Protein AF-K2GZV4-F1 (afdb_monomer)

Organism: Entamoeba nuttalli (strain P19) (NCBI:txid1076696)

Foldseek 3Di:
DPPPDDDDDPDDDDDDPFDFPDKDADPVCNQWIWTDGPSGDIDIGD

Secondary structure (DSSP, 8-state):
----------------SS-EEEEEEETTEEEEEEEEETTS-EEEE-

Sequence (46 aa):
MSAGLAFELKSTLEGHNGAVTSIAVAATKPDVLVSGSRDKTLMVWK

Mean predicted aligned error: 4.75 Å

Nearest PDB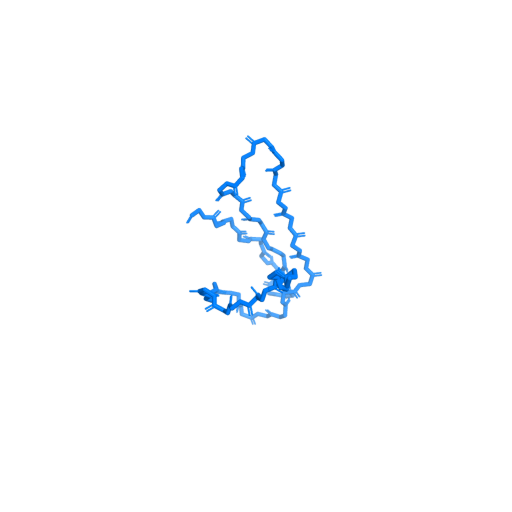 structures (foldseek):
  7kra-assembly1_A  TM=6.814E-01  e=8.686E+00  Saccharomyces cerevisiae
  1nr4-assembly3_F  TM=3.619E-01  e=7.615E+00  unclassified

Structure (mmCIF, N/CA/C/O backbone):
data_AF-K2GZV4-F1
#
_entry.id   AF-K2GZV4-F1
#
loop_
_atom_site.group_PDB
_atom_site.id
_atom_site.type_symbol
_atom_site.label_atom_id
_atom_site.label_alt_id
_atom_site.label_comp_id
_atom_site.label_asym_id
_atom_site.label_entity_id
_atom_site.label_seq_id
_atom_site.pdbx_PDB_ins_code
_atom_site.Cartn_x
_atom_site.Cartn_y
_atom_site.Cartn_z
_atom_site.occupancy
_atom_site.B_iso_or_equiv
_atom_site.auth_seq_id
_atom_site.auth_comp_id
_atom_site.auth_asym_id
_atom_site.auth_atom_id
_atom_site.pdbx_PDB_model_num
ATOM 1 N N . MET A 1 1 ? -29.925 -20.641 2.263 1.00 46.41 1 MET A N 1
ATOM 2 C CA . MET A 1 1 ? -29.012 -20.107 1.234 1.00 46.41 1 MET A CA 1
ATOM 3 C C . MET A 1 1 ? -28.067 -19.149 1.938 1.00 46.41 1 MET A C 1
ATOM 5 O O . MET A 1 1 ? -28.517 -18.103 2.381 1.00 46.41 1 MET A O 1
ATOM 9 N N . SER A 1 2 ? -26.818 -19.551 2.180 1.00 55.41 2 SER A N 1
ATOM 10 C CA . SER A 1 2 ? -25.796 -18.621 2.674 1.00 55.41 2 SER A CA 1
ATOM 11 C C . SER A 1 2 ? -25.485 -17.670 1.522 1.00 55.41 2 SER A C 1
ATOM 13 O O . SER A 1 2 ? -25.133 -18.130 0.437 1.00 55.41 2 SER A O 1
ATOM 15 N N . ALA A 1 3 ? -25.711 -16.371 1.714 1.00 64.56 3 ALA A N 1
ATOM 16 C CA . ALA A 1 3 ? -25.219 -15.369 0.784 1.00 64.56 3 ALA A CA 1
ATOM 17 C C . ALA A 1 3 ? -23.688 -15.449 0.819 1.00 64.56 3 ALA A C 1
ATOM 19 O O . ALA A 1 3 ? -23.070 -15.102 1.825 1.00 64.56 3 ALA A O 1
ATOM 20 N N . GLY A 1 4 ? -23.088 -15.998 -0.236 1.00 71.44 4 GLY A N 1
ATOM 21 C CA . GLY A 1 4 ? -21.640 -15.995 -0.388 1.00 71.44 4 GLY A CA 1
ATOM 22 C C . GLY A 1 4 ? -21.160 -14.549 -0.430 1.00 71.44 4 GLY A C 1
ATOM 23 O O . GLY A 1 4 ? -21.726 -13.736 -1.160 1.00 71.44 4 GLY A O 1
ATOM 24 N N . LEU A 1 5 ? -20.152 -14.218 0.374 1.00 84.25 5 LEU A N 1
ATOM 25 C CA . LEU A 1 5 ? -19.501 -12.915 0.296 1.00 84.25 5 LEU A CA 1
ATOM 26 C C . LEU A 1 5 ? -18.875 -12.788 -1.097 1.00 84.25 5 LEU A C 1
ATOM 28 O O . LEU A 1 5 ? -17.930 -13.506 -1.421 1.00 84.25 5 LEU A O 1
ATOM 32 N N . ALA A 1 6 ? -19.435 -11.914 -1.929 1.00 88.81 6 ALA A N 1
ATOM 33 C CA . ALA A 1 6 ? -18.854 -11.539 -3.207 1.00 88.81 6 ALA A CA 1
ATOM 34 C C . ALA A 1 6 ? -18.008 -10.279 -3.011 1.00 88.81 6 ALA A C 1
ATOM 36 O O . ALA A 1 6 ? -18.434 -9.336 -2.344 1.00 88.81 6 ALA A O 1
ATOM 37 N N . PHE A 1 7 ? -16.809 -10.272 -3.588 1.00 92.38 7 PHE A N 1
ATOM 38 C CA . PHE A 1 7 ? -15.969 -9.082 -3.650 1.00 92.38 7 PHE A CA 1
ATOM 39 C C . PHE A 1 7 ? -16.165 -8.399 -5.002 1.00 92.38 7 PHE A C 1
ATOM 41 O O . PHE A 1 7 ? -16.164 -9.059 -6.040 1.00 92.38 7 PHE A O 1
ATOM 48 N N . GLU A 1 8 ? -16.304 -7.078 -4.978 1.00 96.50 8 GLU A N 1
ATOM 49 C CA . GLU A 1 8 ? -16.394 -6.224 -6.161 1.00 96.50 8 GLU A CA 1
ATOM 50 C C . GLU A 1 8 ? -15.285 -5.164 -6.103 1.00 96.50 8 GLU A C 1
ATOM 52 O O . GLU A 1 8 ? -14.925 -4.683 -5.023 1.00 96.50 8 GLU A O 1
ATOM 57 N N . LEU A 1 9 ? -14.727 -4.801 -7.261 1.00 95.44 9 LEU A N 1
ATOM 58 C CA . LEU A 1 9 ? -13.779 -3.695 -7.368 1.00 95.44 9 LEU A CA 1
ATOM 59 C C . LEU A 1 9 ? -14.500 -2.373 -7.086 1.00 95.44 9 LEU A C 1
ATOM 61 O O . LEU A 1 9 ? -15.316 -1.927 -7.885 1.00 95.44 9 LEU A O 1
ATOM 65 N N . LYS A 1 10 ? -14.157 -1.720 -5.975 1.00 95.69 10 LYS A N 1
ATOM 66 C CA . LYS A 1 10 ? -14.752 -0.430 -5.601 1.00 95.69 10 LYS A CA 1
ATOM 67 C C . LYS A 1 10 ? -14.019 0.774 -6.200 1.00 95.69 10 LYS A C 1
ATOM 69 O O . LYS A 1 10 ? -14.662 1.755 -6.562 1.00 95.69 10 LYS A O 1
ATOM 74 N N . SER A 1 11 ? -12.688 0.732 -6.257 1.00 96.06 11 SER A N 1
ATOM 75 C CA . SER A 1 11 ? -11.853 1.838 -6.743 1.00 96.06 11 SER A CA 1
ATOM 76 C C . SER A 1 11 ? -10.400 1.408 -6.974 1.00 96.06 11 SER A C 1
ATOM 78 O O . SER A 1 11 ? -9.972 0.351 -6.507 1.00 96.06 11 SER A O 1
ATOM 80 N N . THR A 1 12 ? -9.641 2.272 -7.654 1.00 96.81 12 THR A N 1
ATOM 81 C CA . THR A 1 12 ? -8.188 2.160 -7.852 1.00 96.81 12 THR A CA 1
ATOM 82 C C . THR A 1 12 ? -7.503 3.386 -7.245 1.00 96.81 12 THR A C 1
ATOM 84 O O . THR A 1 12 ? -7.997 4.503 -7.391 1.00 96.81 12 THR A O 1
ATOM 87 N N . LEU A 1 13 ? -6.372 3.186 -6.564 1.00 97.62 13 LEU A N 1
ATOM 88 C CA . LEU A 1 13 ? -5.499 4.261 -6.084 1.00 97.62 13 LEU A CA 1
ATOM 89 C C . LEU A 1 13 ? -4.284 4.349 -7.013 1.00 97.62 13 LEU A C 1
ATOM 91 O O . LEU A 1 13 ? -3.428 3.465 -7.004 1.00 97.62 1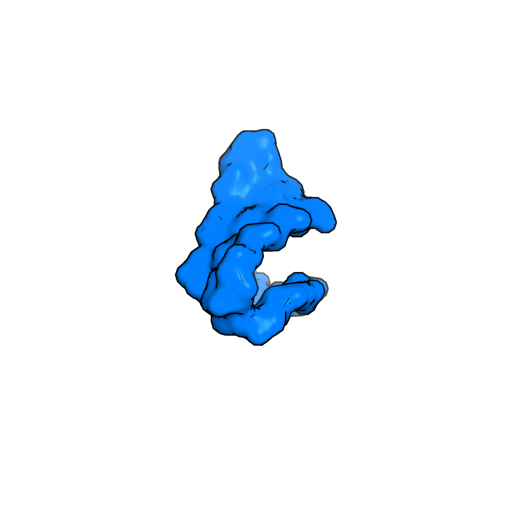3 LEU A O 1
ATOM 95 N N . GLU A 1 14 ? -4.229 5.392 -7.837 1.00 97.81 14 GLU A N 1
ATOM 96 C CA . GLU A 1 14 ? -3.172 5.597 -8.830 1.00 97.81 14 GLU A CA 1
ATOM 97 C C . GLU A 1 14 ? -2.227 6.713 -8.375 1.00 97.81 14 GLU A C 1
ATOM 99 O O . GLU A 1 14 ? -2.671 7.775 -7.940 1.00 97.81 14 GLU A O 1
ATOM 104 N N . GLY A 1 15 ? -0.913 6.487 -8.462 1.00 97.69 15 GLY A N 1
ATOM 105 C CA . GLY A 1 15 ? 0.066 7.519 -8.105 1.00 97.69 15 GLY A CA 1
ATOM 106 C C . GLY A 1 15 ? 1.521 7.059 -8.059 1.00 97.69 15 GLY A C 1
ATOM 107 O O . GLY A 1 15 ? 2.415 7.840 -8.375 1.00 97.69 15 GLY A O 1
ATOM 108 N N . HIS A 1 16 ? 1.782 5.799 -7.707 1.00 98.50 16 HIS A N 1
ATOM 109 C CA . HIS A 1 16 ? 3.141 5.260 -7.738 1.00 98.50 16 HIS A CA 1
ATOM 110 C C . HIS A 1 16 ? 3.660 5.112 -9.177 1.00 98.50 16 HIS A C 1
ATOM 112 O O . HIS A 1 16 ? 2.955 4.631 -10.060 1.00 98.50 16 HIS A O 1
ATOM 118 N N . ASN A 1 17 ? 4.931 5.458 -9.391 1.00 98.56 17 ASN A N 1
ATOM 119 C CA . ASN A 1 17 ? 5.636 5.327 -10.678 1.00 98.56 17 ASN A CA 1
ATOM 120 C C . ASN A 1 17 ? 6.436 4.014 -10.776 1.00 98.56 17 ASN A C 1
ATOM 122 O O . ASN A 1 17 ? 7.292 3.844 -11.644 1.00 98.56 17 ASN A O 1
ATOM 126 N N . GLY A 1 18 ? 6.201 3.093 -9.845 1.00 98.62 18 GLY A N 1
ATOM 127 C CA . GLY A 1 18 ? 6.878 1.811 -9.743 1.00 98.62 18 GLY A CA 1
ATOM 128 C C . GLY A 1 18 ? 5.984 0.773 -9.079 1.00 98.62 18 GLY A C 1
ATOM 129 O O . GLY A 1 18 ? 4.894 1.078 -8.601 1.00 98.62 18 GLY A O 1
ATOM 130 N N . ALA A 1 19 ? 6.449 -0.477 -9.059 1.00 98.56 19 ALA A N 1
ATOM 131 C CA . ALA A 1 19 ? 5.699 -1.567 -8.449 1.00 98.56 19 ALA A CA 1
ATOM 132 C C . ALA A 1 19 ? 5.458 -1.298 -6.957 1.00 98.56 19 ALA A C 1
ATOM 134 O O . ALA A 1 19 ? 6.419 -1.088 -6.212 1.00 98.56 19 ALA A O 1
ATOM 135 N N . VAL A 1 20 ? 4.195 -1.373 -6.533 1.00 98.62 20 VAL A N 1
ATOM 136 C CA . VAL A 1 20 ? 3.812 -1.382 -5.118 1.00 98.62 20 VAL A CA 1
ATOM 137 C C . VAL A 1 20 ? 4.255 -2.712 -4.516 1.00 98.62 20 V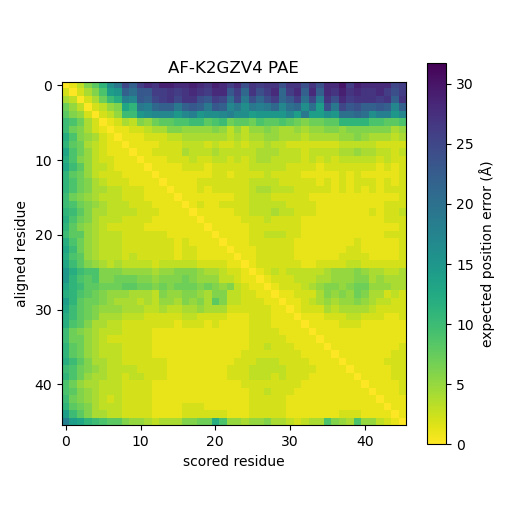AL A C 1
ATOM 139 O O . VAL A 1 20 ? 3.833 -3.776 -4.963 1.00 98.62 20 VAL A O 1
ATOM 142 N N . THR A 1 21 ? 5.148 -2.664 -3.532 1.00 98.69 21 THR A N 1
ATOM 143 C CA . THR A 1 21 ? 5.760 -3.851 -2.914 1.00 98.69 21 THR A CA 1
ATOM 144 C C . THR A 1 21 ? 5.252 -4.125 -1.505 1.00 98.69 21 THR A C 1
ATOM 146 O O . THR A 1 21 ? 5.501 -5.207 -0.977 1.00 98.69 21 THR A O 1
ATOM 149 N N . SER A 1 22 ? 4.547 -3.176 -0.885 1.00 98.56 22 SER A N 1
ATOM 150 C CA . SER A 1 22 ? 3.968 -3.334 0.449 1.00 98.56 22 SER A CA 1
ATOM 151 C C . SER A 1 22 ? 2.736 -2.451 0.655 1.00 98.56 22 SER A C 1
ATOM 153 O O . SER A 1 22 ? 2.618 -1.373 0.069 1.00 98.56 22 SER A O 1
ATOM 155 N N . ILE A 1 23 ? 1.823 -2.920 1.511 1.00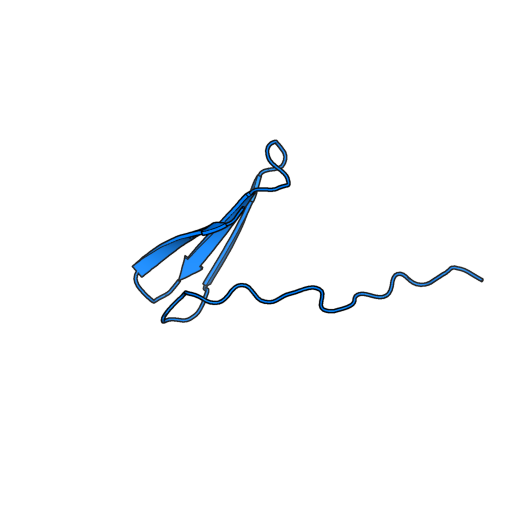 97.94 23 ILE A N 1
ATOM 156 C CA . ILE A 1 23 ? 0.622 -2.204 1.959 1.00 97.94 23 ILE A CA 1
ATOM 157 C C . ILE A 1 23 ? 0.511 -2.366 3.479 1.00 97.94 23 ILE A C 1
ATOM 159 O O . ILE A 1 23 ? 0.742 -3.457 4.002 1.00 97.94 23 ILE A O 1
ATOM 163 N N . ALA A 1 24 ? 0.146 -1.295 4.182 1.00 97.31 24 ALA A N 1
ATOM 164 C CA . ALA A 1 24 ? -0.156 -1.304 5.608 1.00 97.31 24 ALA A CA 1
ATOM 165 C C . ALA A 1 24 ? -1.458 -0.545 5.892 1.00 97.31 24 ALA A C 1
ATOM 167 O O . ALA A 1 24 ? -1.719 0.510 5.314 1.00 97.31 24 ALA A O 1
ATOM 168 N N . VAL A 1 25 ? -2.252 -1.078 6.820 1.00 95.94 25 VAL A N 1
ATOM 169 C CA . VAL A 1 25 ? -3.475 -0.455 7.341 1.00 95.94 25 VAL A CA 1
ATOM 170 C C . VAL A 1 25 ? -3.365 -0.331 8.855 1.00 95.94 25 VAL A C 1
ATOM 172 O O . VAL A 1 25 ? -2.782 -1.194 9.516 1.00 95.94 25 VAL A O 1
ATOM 175 N N . ALA A 1 26 ? -3.907 0.745 9.418 1.00 89.94 26 ALA A N 1
ATOM 176 C CA . ALA A 1 26 ? -3.893 0.963 10.857 1.00 89.94 26 ALA A CA 1
ATOM 177 C C . ALA A 1 26 ? -5.234 0.549 11.473 1.00 89.94 26 ALA A C 1
ATOM 179 O O . ALA A 1 26 ? -6.267 1.139 11.174 1.00 89.94 26 ALA A O 1
ATOM 180 N N . ALA A 1 27 ? -5.222 -0.402 12.412 1.00 91.31 27 ALA A N 1
ATOM 181 C CA . ALA A 1 27 ? -6.438 -0.820 13.123 1.00 91.31 27 ALA A CA 1
ATOM 182 C C . ALA A 1 27 ? -7.115 0.333 13.892 1.00 91.31 27 ALA A C 1
ATOM 184 O O . ALA A 1 27 ? -8.324 0.327 14.096 1.00 91.31 27 ALA A O 1
ATOM 185 N N . THR A 1 28 ? -6.336 1.336 14.306 1.00 95.38 28 THR A N 1
ATOM 186 C CA . THR A 1 28 ? -6.816 2.524 15.025 1.00 95.38 28 THR A CA 1
ATOM 187 C C . THR A 1 28 ? -7.252 3.669 14.105 1.00 95.38 28 THR A C 1
ATOM 189 O O . THR A 1 28 ? -7.821 4.641 14.596 1.00 95.38 28 THR A O 1
ATOM 192 N N . LYS A 1 29 ? -6.978 3.582 12.794 1.00 94.50 29 LYS A N 1
ATOM 193 C CA . LYS A 1 29 ? -7.329 4.582 11.769 1.00 94.50 29 LYS A CA 1
ATOM 194 C C . LYS A 1 29 ? -7.757 3.861 10.479 1.00 94.50 29 LYS A C 1
ATOM 196 O O . LYS A 1 29 ? -6.947 3.736 9.561 1.00 94.50 29 LYS A O 1
ATOM 201 N N . PRO A 1 30 ? -8.988 3.319 10.438 1.00 91.56 30 PRO A N 1
ATOM 202 C CA . PRO A 1 30 ? -9.447 2.421 9.372 1.00 91.56 30 PRO A CA 1
ATOM 203 C C . PRO A 1 30 ? -9.594 3.099 8.001 1.00 91.56 30 PRO A C 1
ATOM 205 O O . PRO A 1 30 ? -9.722 2.413 6.993 1.00 91.56 30 PRO A O 1
ATOM 208 N N . ASP A 1 31 ? -9.575 4.428 7.967 1.00 93.69 31 ASP A N 1
ATOM 209 C CA . ASP A 1 31 ? -9.583 5.279 6.778 1.00 93.69 31 ASP A CA 1
ATOM 210 C C . ASP A 1 31 ? -8.177 5.553 6.218 1.00 93.69 31 ASP A C 1
A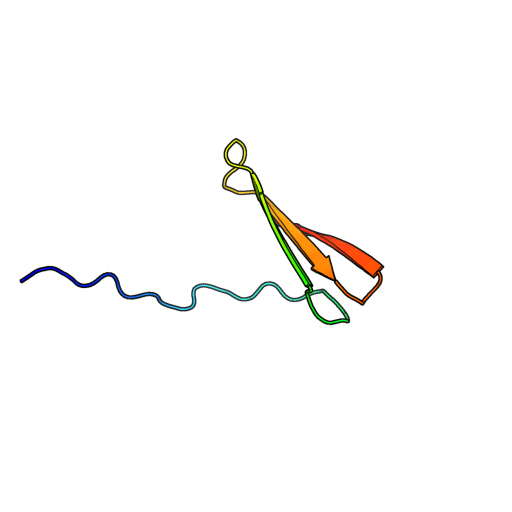TOM 212 O O . ASP A 1 31 ? -8.047 6.168 5.167 1.00 93.69 31 ASP A O 1
ATOM 216 N N . VAL A 1 32 ? -7.116 5.098 6.893 1.00 95.56 32 VAL A N 1
ATOM 217 C CA . VAL A 1 32 ? -5.733 5.334 6.469 1.00 95.56 32 VAL A CA 1
ATOM 218 C C . VAL A 1 32 ? -5.103 4.062 5.914 1.00 95.56 32 VAL A C 1
ATOM 220 O O . VAL A 1 32 ? -4.980 3.045 6.603 1.00 95.56 32 VAL A O 1
ATOM 223 N N . LEU A 1 33 ? -4.597 4.169 4.686 1.00 97.00 33 LEU A N 1
ATOM 224 C CA . LEU A 1 33 ? -3.762 3.162 4.035 1.00 97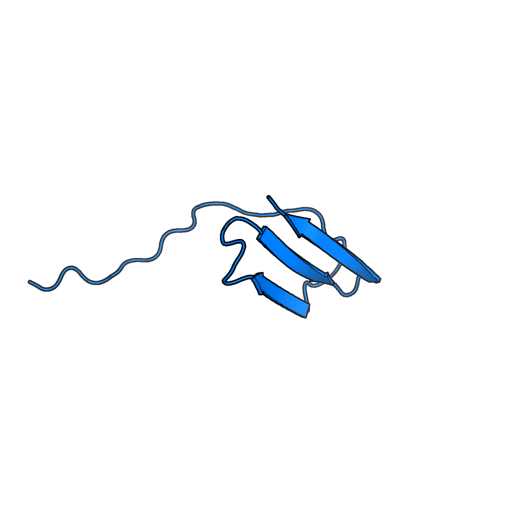.00 33 LEU A CA 1
ATOM 225 C C . LEU A 1 33 ? -2.400 3.768 3.695 1.00 97.00 33 LEU A C 1
ATOM 227 O O . LEU A 1 33 ? -2.310 4.914 3.256 1.00 97.00 33 LEU A O 1
ATOM 231 N N . VAL A 1 34 ? -1.333 2.993 3.879 1.00 97.81 34 VAL A N 1
ATOM 232 C CA . VAL A 1 34 ? 0.019 3.361 3.442 1.00 97.81 34 VAL A CA 1
ATOM 233 C C . VAL A 1 34 ? 0.521 2.329 2.442 1.00 97.81 34 VAL A C 1
ATOM 235 O O . VAL A 1 34 ? 0.461 1.1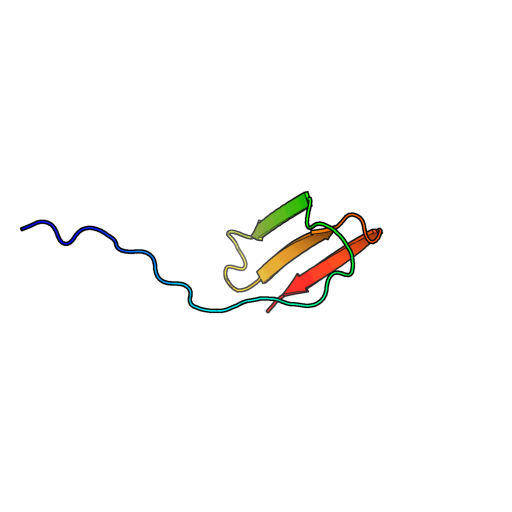30 2.711 1.00 97.81 34 VAL A O 1
ATOM 238 N N . SER A 1 35 ? 1.032 2.788 1.304 1.00 98.62 35 SER A N 1
ATOM 239 C CA . SER A 1 35 ? 1.674 1.942 0.293 1.00 98.62 35 SER A CA 1
ATOM 240 C C . SER A 1 35 ? 3.154 2.288 0.145 1.00 98.62 35 SER A C 1
ATOM 242 O O . SER A 1 35 ? 3.536 3.455 0.246 1.00 98.62 35 SER A O 1
ATOM 244 N N . GLY A 1 36 ? 3.988 1.273 -0.095 1.00 98.75 36 GLY A N 1
ATOM 245 C CA . GLY A 1 36 ? 5.402 1.427 -0.442 1.00 98.75 36 GLY A CA 1
ATOM 246 C C . GLY A 1 36 ? 5.707 0.885 -1.834 1.00 98.75 36 GLY A C 1
ATOM 247 O O . GLY A 1 36 ? 5.118 -0.112 -2.258 1.00 98.75 36 GLY A O 1
ATOM 248 N N . SER A 1 37 ? 6.625 1.536 -2.552 1.00 98.88 37 SER A N 1
ATOM 249 C CA . SER A 1 37 ? 6.883 1.258 -3.971 1.00 98.88 37 SER A CA 1
ATOM 250 C C . SER A 1 37 ? 8.369 1.246 -4.338 1.00 98.88 37 SER A C 1
ATOM 252 O O . SER A 1 37 ? 9.214 1.874 -3.694 1.00 98.88 37 SER A O 1
ATOM 254 N N . ARG A 1 38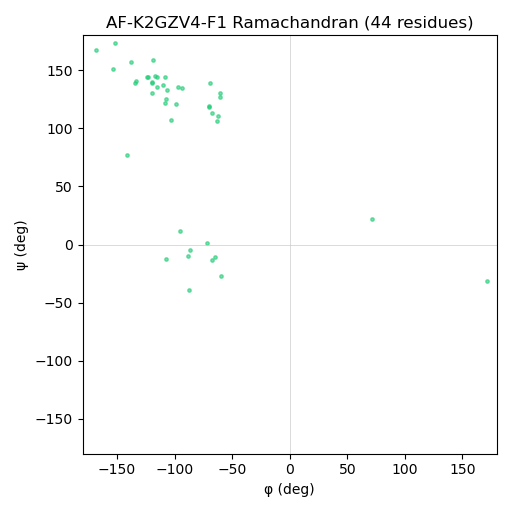 ? 8.696 0.562 -5.443 1.00 98.69 38 ARG A N 1
ATOM 255 C CA . ARG A 1 38 ? 10.025 0.615 -6.081 1.00 98.69 38 ARG A CA 1
ATOM 256 C C . ARG A 1 38 ? 10.392 1.991 -6.646 1.00 98.69 38 ARG A C 1
ATOM 258 O O . ARG A 1 38 ? 11.559 2.200 -6.969 1.00 98.69 38 ARG A O 1
ATOM 265 N N . ASP A 1 39 ? 9.450 2.929 -6.728 1.00 98.75 39 ASP A N 1
ATOM 266 C CA . ASP A 1 39 ? 9.738 4.339 -7.039 1.00 98.75 39 ASP A CA 1
ATOM 267 C C . ASP A 1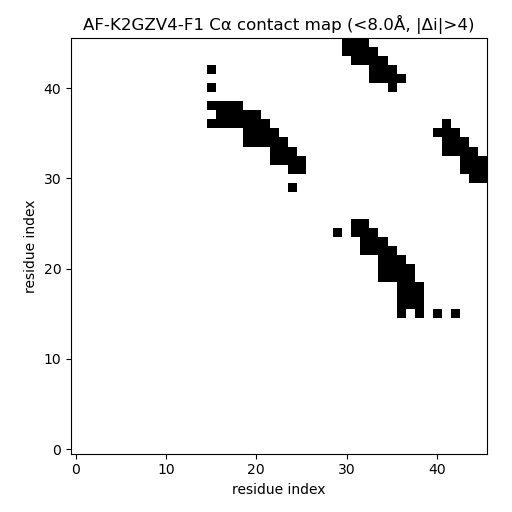 39 ? 10.427 5.103 -5.891 1.00 98.75 39 ASP A C 1
ATOM 269 O O . ASP A 1 39 ? 10.756 6.277 -6.053 1.00 98.75 39 ASP A O 1
ATOM 273 N N . LYS A 1 40 ? 10.717 4.417 -4.772 1.00 98.62 40 LYS A N 1
ATOM 274 C CA . LYS A 1 40 ? 11.410 4.936 -3.581 1.00 98.62 40 LYS A CA 1
ATOM 275 C C . LYS A 1 40 ? 10.561 5.906 -2.753 1.00 98.62 40 LYS A C 1
ATOM 277 O O . LYS A 1 40 ? 11.114 6.680 -1.974 1.00 98.62 40 LYS A O 1
ATOM 282 N N . THR A 1 41 ? 9.236 5.847 -2.884 1.00 98.75 41 THR A N 1
ATOM 283 C CA . THR A 1 41 ? 8.301 6.660 -2.098 1.00 98.75 41 THR A CA 1
ATOM 284 C C . THR A 1 41 ? 7.359 5.810 -1.246 1.00 98.75 41 THR A C 1
ATOM 286 O O . THR A 1 41 ? 7.124 4.626 -1.509 1.00 98.75 41 THR A O 1
ATOM 289 N N . LEU A 1 42 ? 6.817 6.452 -0.210 1.00 98.50 42 LEU A N 1
ATOM 290 C CA . LEU A 1 42 ? 5.638 5.997 0.517 1.00 98.50 42 LEU A CA 1
ATOM 291 C C . LEU A 1 42 ? 4.487 6.954 0.196 1.00 98.50 42 LEU A C 1
ATOM 293 O O . LEU A 1 42 ? 4.692 8.169 0.203 1.00 98.50 42 LEU A O 1
ATOM 297 N N . MET A 1 43 ? 3.287 6.425 -0.037 1.00 98.38 43 MET A N 1
ATOM 298 C CA . MET A 1 43 ? 2.067 7.224 -0.191 1.00 98.38 43 MET A CA 1
ATOM 299 C C . MET A 1 43 ? 1.090 6.919 0.944 1.00 98.38 43 MET A C 1
ATOM 301 O O . MET A 1 43 ? 0.897 5.759 1.308 1.00 98.38 43 MET A O 1
ATOM 305 N N . VAL A 1 44 ? 0.495 7.972 1.511 1.00 97.31 44 VAL A N 1
ATOM 306 C CA . VAL A 1 44 ? -0.549 7.887 2.541 1.00 97.31 44 VAL A CA 1
ATOM 307 C C . VAL A 1 44 ? -1.871 8.297 1.908 1.00 97.31 44 VAL A C 1
ATOM 309 O O . VAL A 1 44 ? -1.994 9.414 1.409 1.00 97.31 44 VAL A O 1
ATOM 312 N N . TRP A 1 45 ? -2.848 7.403 1.961 1.00 96.00 45 TRP A N 1
ATOM 313 C CA . TRP A 1 45 ? -4.166 7.564 1.354 1.00 96.00 45 TRP A CA 1
ATOM 314 C C . TRP A 1 45 ? -5.223 7.787 2.441 1.00 96.00 45 TRP A C 1
ATOM 316 O O . TRP A 1 45 ? -5.101 7.222 3.533 1.00 96.00 45 TRP A O 1
ATOM 326 N N . LYS A 1 46 ? -6.223 8.623 2.138 1.00 87.19 46 LYS A N 1
ATOM 327 C CA . LYS A 1 46 ? -7.384 8.958 2.975 1.00 87.19 46 LYS A CA 1
ATOM 328 C C . LYS A 1 46 ? -8.642 9.006 2.120 1.00 87.19 46 LYS A C 1
ATOM 330 O O . LYS A 1 46 ? -8.504 9.437 0.952 1.00 87.19 46 LYS A O 1
#

pLDDT: mean 92.9, std 11.19, range [46.41, 98.88]

Solvent-accessible surface area (backbone atoms only — not comparable to full-atom values): 3224 Å² total; per-residue (Å²): 133,83,81,74,89,79,88,74,91,86,81,81,94,84,82,75,87,37,61,73,78,48,76,48,71,41,94,91,41,83,67,39,40,39,39,34,31,74,63,78,49,75,50,81,46,118

InterPro domains:
  IPR001680 WD40 repeat [PF00400] (8-45)
  IPR001680 WD40 repeat [PS50082] (13-46)
  IPR001680 WD40 repeat [SM00320] (6-46)
  IPR015943 WD40/YVTN repeat-like-containing domain superfamily [G3DSA:2.130.10.10] (10-46)
  IPR036322 WD40-repeat-containing domain superfamily [SSF50978] (9-45)

Radius of gyration: 14.05 Å; Cα contacts (8 Å, |Δi|>4): 56; chains: 1; bounding box: 40×29×26 Å